Protein AF-T1K3X7-F1 (afdb_monomer)

Secondary structure (DSSP, 8-state):
--HHHHHHTTS-TT----------EEEEEE--S---HHHHHHSTTEE--TTT-SSEEE--SSSS-EEEE-TTSEEEEEEE--STTHHHHHHHHHIIIIIS--

Mean predicted aligned error: 7.44 Å

pLDDT: mean 84.85, std 14.5, range [41.78, 97.31]

Radius of gyration: 17.05 Å; Cα contacts (8 Å, |Δi|>4): 116; chains: 1; bounding box: 37×27×47 Å

Sequence (102 aa):
MVLVDRFCSNYPDDIKFITYKIVNITVCSQIVDEFDYKKLLQHPGSSYEPEIFPGIHLKLDKSKVIYIIFRTGKVIITGLKDLSSIRDYCNLFDYEIRMKFI

InterPro domains:
  IPR000814 TATA-box binding protein [PF00352] (20-90)
  IPR000814 TATA-box binding protein [PR00686] (44-59)
  IPR000814 TATA-box binding protein [PR00686] (63-79)
  IPR000814 TATA-box binding protein [PTHR10126] (14-88)
  IPR012295 TBP domain superfamily [G3DSA:3.30.310.10] (23-89)

Nearest PDB structures (foldseek):
  7zke-assembly1_D  TM=7.568E-01  e=1.645E-05  Thermochaetoides thermophila
  1ais-assembly1_A  TM=8.417E-01  e=3.314E-04  Pyrococcus woesei
  4b0a-assembly1_A  TM=7.563E-01  e=1.322E-04  Saccharomyces cerevisiae
  1c9b-assembly1_B  TM=7.587E-01  e=1.589E-04  Homo sapiens
  1mp9-assembly1_B  TM=7.220E-01  e=4.235E-04  Sulfolobus acidocaldarius

Organi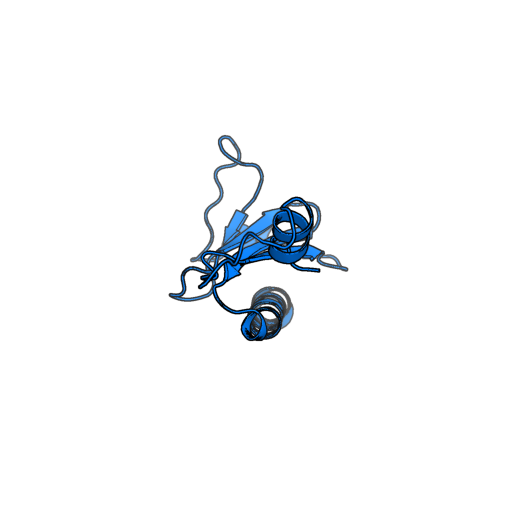sm: Tetranychus urticae (NCBI:txid32264)

Foldseek 3Di:
DPVVVVVVVVDPPPDDDPDDFQPKDKDKDFDPDDFDPVVQCVDPQWDDDCVVPQWIWGDPDPAQWTWTQHPRRMIMIMRDRDPVCPVVVVVSVCCVGPVVVD

Structure (mmCIF, N/CA/C/O backbone):
data_AF-T1K3X7-F1
#
_entry.id   AF-T1K3X7-F1
#
loop_
_atom_site.group_PDB
_atom_site.id
_atom_site.type_symbol
_atom_site.label_atom_id
_atom_site.label_alt_id
_atom_site.label_comp_id
_atom_site.label_asym_id
_atom_site.label_entity_id
_atom_site.label_seq_id
_atom_site.pdbx_PDB_ins_code
_atom_site.Cartn_x
_atom_site.Cartn_y
_atom_site.Cartn_z
_atom_site.occupancy
_atom_site.B_iso_or_equiv
_atom_site.auth_seq_id
_atom_site.auth_comp_id
_atom_site.auth_asym_id
_atom_site.auth_atom_id
_atom_site.pdbx_PDB_model_num
ATOM 1 N N . MET A 1 1 ? 0.488 6.912 -19.340 1.00 41.78 1 MET A N 1
ATOM 2 C CA . MET A 1 1 ? 1.770 7.564 -19.675 1.00 41.78 1 MET A CA 1
ATOM 3 C C . MET A 1 1 ? 2.681 7.430 -18.471 1.00 41.78 1 MET A C 1
ATOM 5 O O . MET A 1 1 ? 2.355 7.963 -17.413 1.00 41.78 1 MET A O 1
ATOM 9 N N . VAL A 1 2 ? 3.731 6.622 -18.591 1.00 52.81 2 VAL A N 1
ATOM 10 C CA . VAL A 1 2 ? 4.706 6.406 -17.511 1.00 52.81 2 VAL A CA 1
ATOM 11 C C . VAL A 1 2 ? 5.686 7.584 -17.553 1.00 52.81 2 VAL A C 1
ATOM 13 O O . VAL A 1 2 ? 5.984 8.084 -18.629 1.00 52.81 2 VAL A O 1
ATOM 16 N N . LEU A 1 3 ? 6.177 8.068 -16.406 1.00 53.69 3 LEU A N 1
ATOM 17 C CA . LEU A 1 3 ? 7.085 9.233 -16.312 1.00 53.69 3 LEU A CA 1
ATOM 18 C C . LEU A 1 3 ? 8.313 9.161 -17.245 1.00 53.69 3 LEU A C 1
ATOM 20 O O . LEU A 1 3 ? 8.847 10.200 -17.628 1.00 53.69 3 LEU A O 1
ATOM 24 N N . VAL A 1 4 ? 8.716 7.949 -17.633 1.00 55.69 4 VAL A N 1
ATOM 25 C CA . VAL A 1 4 ? 9.781 7.683 -18.609 1.00 55.69 4 VAL A CA 1
ATOM 26 C C . VAL A 1 4 ? 9.482 8.338 -19.962 1.00 55.69 4 VAL A C 1
ATOM 28 O O . VAL A 1 4 ? 10.361 8.997 -20.509 1.00 55.69 4 VAL A O 1
ATOM 31 N N . ASP A 1 5 ? 8.235 8.266 -20.442 1.00 53.47 5 ASP A N 1
ATOM 32 C CA . ASP A 1 5 ? 7.839 8.801 -21.753 1.00 53.47 5 ASP A CA 1
ATOM 33 C C . ASP A 1 5 ? 8.080 10.319 -21.834 1.00 53.47 5 ASP A C 1
ATOM 35 O O . ASP A 1 5 ? 8.565 10.818 -22.844 1.00 53.47 5 ASP A O 1
ATOM 39 N N . ARG A 1 6 ? 7.808 11.052 -20.740 1.00 56.22 6 ARG A N 1
ATOM 40 C CA . ARG A 1 6 ? 8.015 12.510 -20.664 1.00 56.22 6 ARG A CA 1
ATOM 41 C C . ARG A 1 6 ? 9.479 12.917 -20.541 1.00 56.22 6 ARG A C 1
ATOM 43 O O . ARG A 1 6 ? 9.856 13.971 -21.044 1.00 56.22 6 ARG A O 1
ATOM 50 N N . PHE A 1 7 ? 10.284 12.126 -19.833 1.00 60.16 7 PHE A N 1
ATOM 51 C CA . PHE A 1 7 ? 11.710 12.408 -19.674 1.00 60.16 7 PHE A CA 1
ATOM 52 C C . PHE A 1 7 ? 12.438 12.270 -21.014 1.00 60.16 7 PHE A C 1
ATOM 54 O O . PHE A 1 7 ? 13.236 13.132 -21.370 1.00 60.16 7 PHE A O 1
ATOM 61 N N . CYS A 1 8 ? 12.102 11.235 -21.788 1.00 56.78 8 CYS A N 1
ATOM 62 C CA . CYS A 1 8 ? 12.695 10.990 -23.099 1.00 56.78 8 CYS A CA 1
ATOM 63 C C . CYS A 1 8 ? 12.311 12.050 -24.143 1.00 56.78 8 CYS A C 1
ATOM 65 O O . CYS A 1 8 ? 13.152 12.410 -24.956 1.00 56.78 8 CYS A O 1
ATOM 67 N N . SER A 1 9 ? 11.101 12.618 -24.086 1.00 63.50 9 SER A N 1
ATOM 68 C CA . SER A 1 9 ? 10.645 13.635 -25.051 1.00 63.50 9 SER A CA 1
ATOM 69 C C . SER A 1 9 ? 11.336 15.007 -24.956 1.00 63.50 9 SER A C 1
ATOM 71 O O . SER A 1 9 ? 11.073 15.863 -25.793 1.00 63.50 9 SER A O 1
ATOM 73 N N . ASN A 1 10 ? 12.204 15.235 -23.962 1.00 66.50 10 ASN A N 1
ATOM 74 C CA . ASN A 1 10 ? 12.976 16.481 -23.825 1.00 66.50 10 ASN A CA 1
ATOM 75 C C . ASN A 1 10 ? 14.397 16.395 -24.409 1.00 66.50 10 ASN A C 1
ATOM 77 O O . ASN A 1 10 ? 15.128 17.385 -24.363 1.00 66.50 10 ASN A O 1
ATOM 81 N N . TYR A 1 11 ? 14.811 15.229 -24.907 1.00 65.56 11 TYR A N 1
ATOM 82 C CA . TYR A 1 11 ? 16.130 15.037 -25.500 1.00 65.56 11 TYR A CA 1
ATOM 83 C C . TYR A 1 11 ? 16.043 15.054 -27.031 1.00 65.56 11 TYR A C 1
ATOM 85 O O . TYR A 1 11 ? 15.040 14.601 -27.580 1.00 65.56 11 TYR A O 1
ATOM 93 N N . PRO A 1 12 ? 17.068 15.580 -27.724 1.00 69.19 12 PRO A N 1
ATOM 94 C CA . PRO A 1 12 ? 17.135 15.512 -29.179 1.00 69.19 12 PRO A CA 1
ATOM 95 C C . PRO A 1 12 ? 17.196 14.052 -29.669 1.00 69.19 12 PRO A C 1
ATOM 97 O O . PRO A 1 12 ? 17.694 13.166 -28.969 1.00 69.19 12 PRO A O 1
ATOM 100 N N . ASP A 1 13 ? 16.655 13.809 -30.869 1.00 67.75 13 ASP A N 1
ATOM 101 C CA . ASP A 1 13 ? 16.405 12.472 -31.449 1.00 67.75 13 ASP A CA 1
ATOM 102 C C . ASP A 1 13 ? 17.665 11.591 -31.603 1.00 67.75 13 ASP A C 1
ATOM 104 O O . ASP A 1 13 ? 17.577 10.382 -31.839 1.00 67.75 13 ASP A O 1
ATOM 108 N N . ASP A 1 14 ? 18.854 12.181 -31.484 1.00 71.69 14 ASP A N 1
ATOM 109 C CA . ASP A 1 14 ? 20.154 11.522 -31.581 1.00 71.69 14 ASP A CA 1
ATOM 110 C C . ASP A 1 14 ? 20.613 10.860 -30.267 1.00 71.69 14 ASP A C 1
ATOM 112 O O . ASP A 1 14 ? 21.491 9.990 -30.291 1.00 71.69 14 ASP A O 1
ATOM 116 N N . ILE A 1 15 ? 19.988 11.181 -29.126 1.00 68.12 15 ILE A N 1
ATOM 117 C CA . ILE A 1 15 ? 20.273 10.529 -27.841 1.00 68.12 15 ILE A CA 1
ATOM 118 C C . ILE A 1 15 ? 19.510 9.204 -27.744 1.00 68.12 15 ILE A C 1
ATOM 120 O O . ILE A 1 15 ? 18.344 9.129 -27.357 1.00 68.12 15 ILE A O 1
ATOM 124 N N . LYS A 1 16 ? 20.210 8.108 -28.053 1.00 61.41 16 LYS A N 1
ATOM 125 C CA . LYS A 1 16 ? 19.691 6.741 -27.910 1.00 61.41 16 LYS A CA 1
ATOM 126 C C . LYS A 1 16 ? 19.957 6.195 -26.506 1.00 61.41 16 LYS A C 1
ATOM 128 O O . LYS A 1 16 ? 21.073 5.789 -26.188 1.00 61.41 16 LYS A O 1
ATOM 133 N N . PHE A 1 17 ? 18.924 6.116 -25.669 1.00 63.25 17 PHE A N 1
ATOM 134 C CA . PHE A 1 17 ? 18.988 5.353 -24.419 1.00 63.25 17 PHE A CA 1
ATOM 135 C C . PHE A 1 17 ? 18.914 3.850 -24.724 1.00 63.25 17 PHE A C 1
ATOM 137 O O . PHE A 1 17 ? 17.967 3.383 -25.348 1.00 63.25 17 PHE A O 1
ATOM 144 N N . ILE A 1 18 ? 19.925 3.088 -24.294 1.00 66.38 18 ILE A N 1
ATOM 145 C CA . ILE A 1 18 ? 20.078 1.670 -24.672 1.00 66.38 18 ILE A CA 1
ATOM 146 C 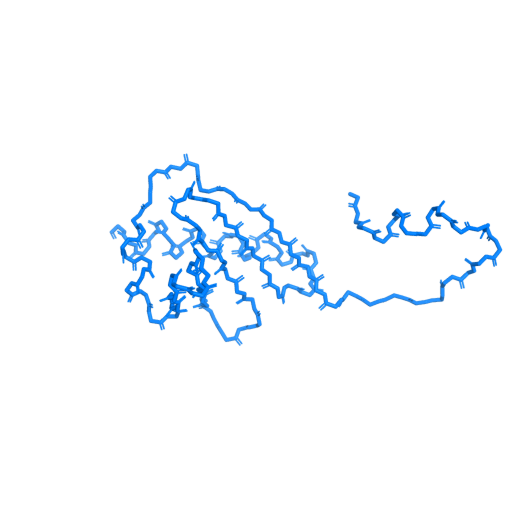C . ILE A 1 18 ? 19.238 0.753 -23.770 1.00 66.38 18 ILE A C 1
ATOM 148 O O . ILE A 1 18 ? 18.739 -0.272 -24.225 1.00 66.38 18 ILE A O 1
ATOM 152 N N . THR A 1 19 ? 19.078 1.096 -22.484 1.00 74.38 19 THR A N 1
ATOM 153 C CA . THR A 1 19 ? 18.354 0.255 -21.516 1.00 74.38 19 THR A CA 1
ATOM 154 C C . THR A 1 19 ? 17.661 1.088 -20.436 1.00 74.38 19 THR A C 1
ATOM 156 O O . THR A 1 19 ? 18.123 2.173 -20.084 1.00 74.38 19 THR A O 1
ATOM 159 N N . TYR A 1 20 ? 16.570 0.561 -19.879 1.00 77.19 20 TYR A N 1
ATOM 160 C CA . TYR A 1 20 ? 15.905 1.102 -18.695 1.00 77.19 20 TYR A CA 1
ATOM 161 C C . TYR A 1 20 ? 15.552 -0.029 -17.726 1.00 77.19 20 TYR A C 1
ATOM 163 O O . TYR A 1 20 ? 15.399 -1.187 -18.118 1.00 77.19 20 TYR A O 1
ATOM 171 N N . LYS A 1 21 ? 15.408 0.306 -16.441 1.00 83.19 21 LYS A N 1
ATOM 172 C CA . LYS A 1 21 ? 14.973 -0.629 -15.399 1.00 83.19 21 LYS A CA 1
ATOM 173 C C . LYS A 1 21 ? 13.949 0.040 -14.500 1.00 83.19 21 LYS A C 1
ATOM 175 O O . LYS A 1 21 ? 14.216 1.089 -13.919 1.00 83.19 21 LYS A O 1
ATOM 180 N N . ILE A 1 22 ? 12.804 -0.608 -14.321 1.00 86.00 22 ILE A N 1
ATOM 181 C CA . ILE A 1 22 ? 11.825 -0.190 -13.321 1.00 86.00 22 ILE A CA 1
ATOM 182 C C . ILE A 1 22 ? 12.404 -0.473 -11.931 1.00 86.00 22 ILE A C 1
ATOM 184 O O . ILE A 1 22 ? 12.680 -1.617 -11.563 1.00 86.00 22 ILE A O 1
ATOM 188 N N . VAL A 1 23 ? 12.615 0.588 -11.151 1.00 88.69 23 VAL A N 1
ATOM 189 C CA . VAL A 1 23 ? 13.129 0.489 -9.776 1.00 88.69 23 VAL A CA 1
ATOM 190 C C . VAL A 1 23 ? 12.037 0.627 -8.731 1.00 88.69 23 VAL A C 1
ATOM 192 O O . VAL A 1 23 ? 12.219 0.134 -7.626 1.00 88.69 23 VAL A O 1
ATOM 195 N N . ASN A 1 24 ? 10.916 1.265 -9.042 1.00 91.81 24 ASN A N 1
ATOM 196 C CA . ASN A 1 24 ? 9.763 1.356 -8.161 1.00 91.81 24 ASN A CA 1
ATOM 197 C C . ASN A 1 24 ? 8.563 1.848 -8.963 1.00 91.81 24 ASN A C 1
ATOM 199 O O . ASN A 1 24 ? 8.706 2.729 -9.810 1.00 91.81 24 ASN A O 1
ATOM 203 N N . ILE A 1 25 ? 7.391 1.323 -8.647 1.00 93.12 25 ILE A N 1
ATOM 204 C CA . ILE A 1 25 ? 6.116 1.869 -9.080 1.00 93.12 25 ILE A CA 1
ATOM 205 C C . ILE A 1 25 ? 5.342 2.243 -7.817 1.00 93.12 25 ILE A C 1
ATOM 207 O O . ILE A 1 25 ? 5.256 1.464 -6.864 1.00 93.12 25 ILE A O 1
ATOM 211 N N . THR A 1 26 ? 4.794 3.454 -7.825 1.00 95.19 26 THR A N 1
ATOM 212 C CA . THR A 1 26 ? 3.894 3.950 -6.787 1.00 95.19 26 THR A CA 1
ATOM 213 C C . THR A 1 26 ? 2.555 4.279 -7.426 1.00 95.19 26 THR A C 1
ATOM 215 O O . THR A 1 26 ? 2.501 4.970 -8.442 1.00 95.19 26 THR A O 1
ATOM 218 N N . VAL A 1 27 ? 1.480 3.786 -6.824 1.00 94.75 27 VAL A N 1
ATOM 219 C CA . VAL A 1 27 ? 0.102 3.975 -7.275 1.00 94.75 27 VAL A CA 1
ATOM 220 C C . VAL A 1 27 ? -0.685 4.670 -6.174 1.00 94.75 27 VAL A C 1
ATOM 222 O O . VAL A 1 27 ? -0.488 4.398 -4.993 1.00 94.75 27 VAL A O 1
ATOM 225 N N . CYS A 1 28 ? -1.576 5.577 -6.560 1.00 94.88 28 CYS A N 1
ATOM 226 C CA . CYS A 1 28 ? -2.547 6.180 -5.659 1.00 94.88 28 CYS A CA 1
ATOM 227 C C . CYS A 1 28 ? -3.927 5.600 -5.964 1.00 94.88 28 CYS A C 1
ATOM 229 O O . CYS A 1 28 ? -4.317 5.522 -7.127 1.00 94.88 28 CYS A O 1
ATOM 231 N N . SER A 1 29 ? -4.660 5.242 -4.920 1.00 91.88 29 SER A N 1
ATOM 232 C CA . SER A 1 29 ? -6.047 4.795 -4.975 1.00 91.88 29 SER A CA 1
ATOM 233 C C . SER A 1 29 ? -6.863 5.490 -3.881 1.00 91.88 29 SER A C 1
ATOM 235 O O . SER A 1 29 ? -6.323 6.236 -3.056 1.00 91.88 29 SER A O 1
ATOM 237 N N . GLN A 1 30 ? -8.169 5.263 -3.894 1.00 92.56 30 GLN A N 1
ATOM 238 C CA . GLN A 1 30 ? -9.130 5.819 -2.952 1.00 92.56 30 GLN A CA 1
ATOM 239 C C . GLN A 1 30 ? -10.102 4.715 -2.533 1.00 92.56 30 GLN A C 1
ATOM 241 O O . GLN A 1 30 ? -10.650 4.012 -3.380 1.00 92.56 30 GLN A O 1
ATOM 246 N N . ILE A 1 31 ? -10.333 4.584 -1.230 1.00 89.88 31 ILE A N 1
ATOM 247 C CA . ILE A 1 31 ? -11.422 3.769 -0.693 1.00 89.88 31 ILE A CA 1
ATOM 248 C C . ILE A 1 31 ? -12.723 4.547 -0.924 1.00 89.88 31 ILE A C 1
ATOM 250 O O . ILE A 1 31 ? -12.822 5.710 -0.526 1.00 89.88 31 ILE A O 1
ATOM 254 N N . VAL A 1 32 ? -13.677 3.931 -1.628 1.00 82.56 32 VAL A N 1
ATOM 255 C CA . VAL A 1 32 ? -14.915 4.586 -2.100 1.00 82.56 32 VAL A CA 1
ATOM 256 C C . VAL A 1 32 ? -16.034 4.578 -1.042 1.00 82.56 32 VAL A C 1
ATOM 258 O O . VAL A 1 32 ? -16.992 5.325 -1.179 1.00 82.56 32 VAL A O 1
ATOM 261 N N . ASP A 1 33 ? -15.868 3.845 0.063 1.00 82.75 33 ASP A N 1
ATOM 262 C CA . ASP A 1 33 ? -16.876 3.706 1.124 1.00 82.75 33 ASP A CA 1
ATOM 263 C C . ASP A 1 33 ? -16.286 3.923 2.526 1.00 82.75 33 ASP A C 1
ATOM 265 O O . ASP A 1 33 ? -15.080 4.130 2.696 1.00 82.75 33 ASP A O 1
ATOM 269 N N . GLU A 1 34 ? -17.144 3.835 3.546 1.00 80.62 34 GLU A N 1
ATOM 270 C CA . GLU A 1 34 ? -16.697 3.765 4.934 1.00 80.62 34 GLU A CA 1
ATOM 271 C C . GLU A 1 34 ? -15.785 2.556 5.159 1.00 80.62 34 GLU A C 1
ATOM 273 O O . GLU A 1 34 ? -16.014 1.452 4.662 1.00 80.62 34 GLU A O 1
ATOM 278 N N . PHE A 1 35 ? -14.736 2.771 5.946 1.00 86.75 35 PHE A N 1
ATOM 279 C CA . PHE A 1 35 ? -13.800 1.733 6.343 1.00 86.75 35 PHE A CA 1
ATOM 280 C C . PHE A 1 35 ? -13.360 1.964 7.785 1.00 86.75 35 PHE A C 1
ATOM 282 O O . PHE A 1 35 ? -13.280 3.098 8.267 1.00 86.75 35 PHE A O 1
ATOM 289 N N . ASP A 1 36 ? -13.049 0.878 8.486 1.00 89.00 36 ASP A N 1
ATOM 290 C CA . ASP A 1 36 ? -12.654 0.956 9.885 1.00 89.00 36 ASP A CA 1
ATOM 291 C C . ASP A 1 36 ? -11.153 1.250 10.016 1.00 89.00 36 ASP A C 1
ATOM 293 O O . ASP A 1 36 ? -10.294 0.363 10.063 1.00 89.00 36 ASP A O 1
ATOM 297 N N . TYR A 1 37 ? -10.833 2.540 10.109 1.00 89.00 37 TYR A N 1
ATOM 298 C CA . TYR A 1 37 ? -9.464 3.002 10.331 1.00 89.00 37 TYR A CA 1
ATOM 299 C C . TYR A 1 37 ? -8.863 2.482 11.650 1.00 89.00 37 TYR A C 1
ATOM 301 O O . TYR A 1 37 ? -7.646 2.334 11.752 1.00 89.00 37 TYR A O 1
ATOM 309 N N . LYS A 1 38 ? -9.675 2.192 12.679 1.00 89.62 38 LYS A N 1
ATOM 310 C CA . LYS A 1 38 ? -9.165 1.673 13.960 1.00 89.62 38 LYS A CA 1
ATOM 311 C C . LYS A 1 38 ? -8.755 0.210 13.840 1.00 89.62 38 LYS A C 1
ATOM 313 O O . LYS A 1 38 ? -7.696 -0.145 14.350 1.00 89.62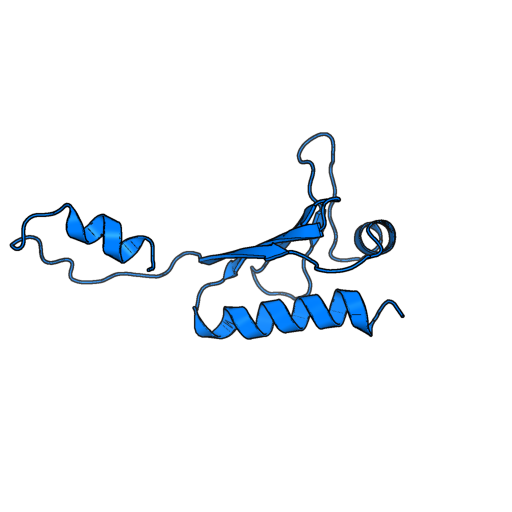 38 LYS A O 1
ATOM 318 N N . LYS A 1 39 ? -9.535 -0.615 13.136 1.00 89.12 39 LYS A N 1
ATOM 319 C CA . LYS A 1 39 ? -9.155 -2.007 12.827 1.00 89.12 39 LYS A CA 1
ATOM 320 C C . LYS A 1 39 ? -7.839 -2.069 12.058 1.00 89.12 39 LYS A C 1
ATOM 322 O O . LYS A 1 39 ? -6.980 -2.886 12.372 1.00 89.12 39 LYS A O 1
ATOM 327 N N . LEU A 1 40 ? -7.632 -1.138 11.128 1.00 90.81 40 LEU A N 1
ATOM 328 C CA . LEU A 1 40 ? -6.362 -1.009 10.419 1.00 90.81 40 LEU A CA 1
ATOM 329 C C . LEU A 1 40 ? -5.174 -0.756 11.346 1.00 90.81 40 LEU A C 1
ATOM 331 O O . LEU A 1 40 ? -4.128 -1.371 11.166 1.00 90.81 40 LEU A O 1
ATOM 335 N N . LEU A 1 41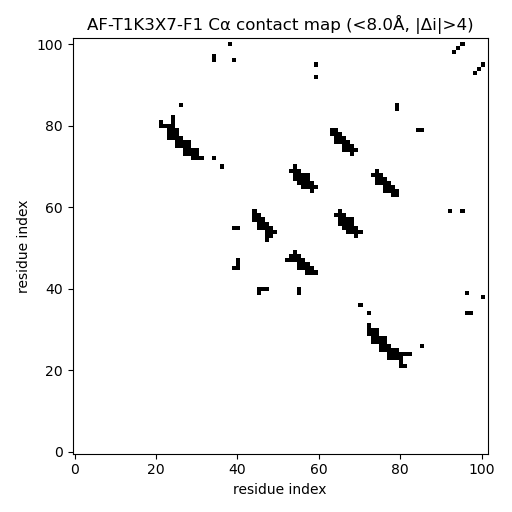 ? -5.323 0.101 12.357 1.00 92.25 41 LEU A N 1
ATOM 336 C CA . LEU A 1 41 ? -4.263 0.352 13.342 1.00 92.25 41 LEU A CA 1
ATOM 337 C C . LEU A 1 41 ? -3.912 -0.888 14.174 1.00 92.25 41 LEU A C 1
ATOM 339 O O . LEU A 1 41 ? -2.787 -0.997 14.649 1.00 92.25 41 LEU A O 1
ATOM 343 N N . GLN A 1 42 ? -4.863 -1.804 14.352 1.00 91.81 42 GLN A N 1
ATOM 344 C CA . GLN A 1 42 ? -4.687 -3.031 15.132 1.00 91.81 42 GLN A CA 1
ATOM 345 C C . GLN A 1 42 ? -4.107 -4.190 14.312 1.00 91.81 42 GLN A C 1
ATOM 347 O O . GLN A 1 42 ? -3.732 -5.212 14.884 1.00 91.81 42 GLN A O 1
ATOM 352 N N . HIS A 1 43 ? -4.036 -4.062 12.984 1.00 92.12 43 HIS A N 1
ATOM 353 C CA . HIS A 1 43 ? -3.495 -5.114 12.133 1.00 92.12 43 HIS A CA 1
ATOM 354 C C . HIS A 1 43 ? -1.999 -5.350 12.447 1.00 92.12 43 HIS A C 1
ATOM 356 O O . HIS A 1 43 ? -1.239 -4.388 12.558 1.00 92.12 43 HIS A O 1
ATOM 362 N N . PRO A 1 44 ? -1.524 -6.607 12.547 1.00 93.19 44 PRO A N 1
ATOM 363 C CA . PRO A 1 44 ? -0.149 -6.916 12.968 1.00 93.19 44 PRO A CA 1
ATOM 364 C C . PRO A 1 44 ? 0.931 -6.379 12.018 1.00 93.19 44 PRO A C 1
ATOM 366 O O . PRO A 1 44 ? 2.066 -6.152 12.421 1.00 93.19 44 PRO A O 1
ATOM 369 N N . GLY A 1 45 ? 0.584 -6.181 10.746 1.00 94.31 45 GLY A N 1
ATOM 370 C CA . GLY A 1 45 ? 1.453 -5.564 9.744 1.00 94.31 45 GLY A CA 1
ATOM 371 C C . GLY A 1 45 ? 1.413 -4.033 9.713 1.00 94.31 45 GLY A C 1
ATOM 372 O O . GLY A 1 45 ? 2.009 -3.452 8.806 1.00 94.31 45 GLY A O 1
ATOM 373 N N . SER A 1 46 ? 0.679 -3.389 10.625 1.00 95.62 46 SER A N 1
ATOM 374 C CA . SER A 1 46 ? 0.540 -1.934 10.674 1.00 95.62 46 SER A CA 1
ATOM 375 C C . SER A 1 46 ? 1.604 -1.272 11.538 1.00 95.62 46 SER A C 1
ATOM 377 O O . SER A 1 46 ? 2.007 -1.766 12.588 1.00 95.62 46 SER A O 1
ATOM 379 N N . SER A 1 47 ? 2.037 -0.094 11.109 1.00 96.25 47 SER A N 1
ATOM 380 C CA . SER A 1 47 ? 2.894 0.815 11.862 1.00 96.25 47 SER A CA 1
ATOM 381 C C . SER A 1 47 ? 2.379 2.237 11.667 1.00 96.25 47 SER A C 1
ATOM 383 O O . SER A 1 47 ? 2.167 2.684 10.536 1.00 96.25 47 SER A O 1
ATOM 385 N N . TYR A 1 48 ? 2.127 2.941 12.767 1.00 96.31 48 TYR A N 1
ATOM 386 C CA . TYR A 1 48 ? 1.533 4.274 12.747 1.00 96.31 48 TYR A CA 1
ATOM 387 C C . TYR A 1 48 ? 2.170 5.157 13.815 1.00 96.31 48 TYR A C 1
ATOM 389 O O . TYR A 1 48 ? 1.970 4.945 15.008 1.00 96.31 48 TYR A O 1
ATOM 397 N N . GLU A 1 49 ? 2.912 6.162 13.360 1.00 93.88 49 GLU A N 1
ATOM 398 C CA . GLU A 1 49 ? 3.593 7.145 14.201 1.00 93.88 49 GLU A CA 1
ATOM 399 C C . GLU A 1 49 ? 3.135 8.547 13.764 1.00 93.88 49 GLU A C 1
ATOM 401 O O . GLU A 1 49 ? 3.798 9.182 12.943 1.00 93.88 49 GLU A O 1
ATOM 406 N N . PRO A 1 50 ? 1.967 9.025 14.246 1.00 92.69 50 PRO A N 1
ATOM 407 C CA . PRO A 1 50 ? 1.323 10.243 13.741 1.00 92.69 50 PRO A CA 1
ATOM 408 C C . PRO A 1 50 ? 2.154 11.511 13.916 1.00 92.69 50 PRO A C 1
ATOM 410 O O . PRO A 1 50 ? 1.975 12.454 13.151 1.00 92.69 50 PRO A O 1
ATOM 413 N N . GLU A 1 51 ? 3.044 11.535 14.909 1.00 95.75 51 GLU A N 1
ATOM 414 C CA . GLU A 1 51 ? 3.957 12.659 15.129 1.00 95.75 51 GLU A CA 1
ATOM 415 C C . GLU A 1 51 ? 5.043 12.751 14.051 1.00 95.75 51 GLU A C 1
ATOM 417 O O . GLU A 1 51 ? 5.556 13.834 13.787 1.00 95.75 51 GLU A O 1
ATOM 422 N N . ILE A 1 52 ? 5.358 11.631 13.389 1.00 95.38 52 ILE A N 1
ATOM 423 C CA . ILE A 1 52 ? 6.334 11.569 12.297 1.00 95.38 52 ILE A CA 1
ATOM 424 C C . ILE A 1 52 ? 5.631 11.649 10.940 1.00 95.38 52 ILE A C 1
ATOM 426 O O . ILE A 1 52 ? 6.089 12.353 10.039 1.00 95.38 52 ILE A O 1
ATOM 430 N N . PHE A 1 53 ? 4.523 10.921 10.765 1.00 94.75 53 PHE A N 1
ATOM 431 C CA . PHE A 1 53 ? 3.817 10.857 9.491 1.00 94.75 53 PHE A CA 1
ATOM 432 C C . PHE A 1 53 ? 2.317 10.526 9.651 1.00 94.75 53 PHE A C 1
ATOM 434 O O . PHE A 1 53 ? 1.964 9.577 10.351 1.00 94.75 53 PHE A O 1
ATOM 441 N N . PRO A 1 54 ? 1.404 11.228 8.947 1.00 93.50 54 PRO A N 1
ATOM 442 C CA . PRO A 1 54 ? -0.042 11.128 9.181 1.00 93.50 54 PRO A CA 1
ATOM 443 C C . PRO A 1 54 ? -0.737 9.911 8.531 1.00 93.50 54 PRO A C 1
ATOM 445 O O . PRO A 1 54 ? -1.964 9.901 8.413 1.00 93.50 54 PRO A O 1
ATOM 448 N N . GLY A 1 55 ? 0.006 8.896 8.082 1.00 95.88 55 GLY A N 1
ATOM 449 C CA . GLY A 1 55 ? -0.534 7.711 7.402 1.00 95.88 55 GLY A CA 1
ATOM 450 C C . GLY A 1 55 ? -0.077 6.396 8.033 1.00 95.88 55 GLY A C 1
ATOM 451 O O . GLY A 1 55 ? 1.053 6.283 8.508 1.00 95.88 55 GLY A O 1
ATOM 452 N N . ILE A 1 56 ? -0.954 5.389 8.018 1.00 96.12 56 ILE A N 1
ATOM 453 C CA . ILE A 1 56 ? -0.630 4.025 8.461 1.00 96.12 56 ILE A CA 1
ATOM 454 C C . ILE A 1 56 ? 0.235 3.371 7.396 1.00 96.12 56 ILE A C 1
ATOM 456 O O . ILE A 1 56 ? -0.195 3.279 6.250 1.00 96.12 56 ILE A O 1
ATOM 460 N N . HIS A 1 57 ? 1.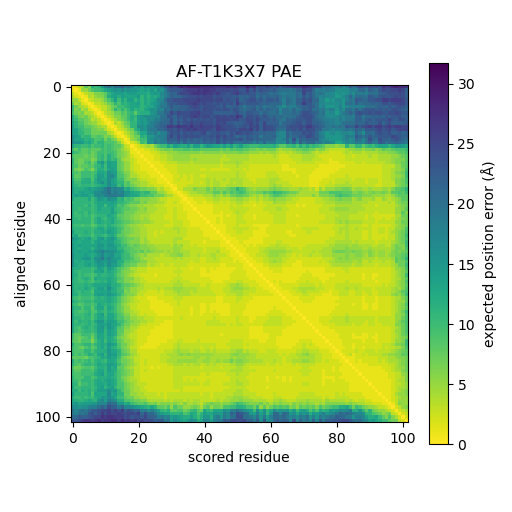404 2.872 7.780 1.00 97.31 57 HIS A N 1
ATOM 461 C CA . HIS A 1 57 ? 2.187 1.967 6.951 1.00 97.31 57 HIS A CA 1
ATOM 462 C C . HIS A 1 57 ? 1.713 0.542 7.213 1.00 97.31 57 HIS A C 1
ATOM 464 O O . HIS A 1 57 ? 1.856 0.041 8.322 1.00 97.31 57 HIS A O 1
ATOM 470 N N . LEU A 1 58 ? 1.151 -0.108 6.203 1.00 95.88 58 LEU A N 1
ATOM 471 C CA . LEU A 1 58 ? 0.618 -1.460 6.287 1.00 95.88 58 LEU A CA 1
ATOM 472 C C . LEU A 1 58 ? 1.384 -2.382 5.335 1.00 95.88 58 LEU A C 1
ATOM 474 O O . LEU A 1 58 ? 1.490 -2.114 4.136 1.00 95.88 58 LEU A O 1
ATOM 478 N N . LYS A 1 59 ? 1.892 -3.495 5.869 1.00 96.06 59 LYS A N 1
ATOM 479 C CA . LYS A 1 59 ? 2.398 -4.635 5.094 1.00 96.06 59 LYS A CA 1
ATOM 480 C C . LYS A 1 59 ? 1.423 -5.801 5.196 1.00 96.06 59 LYS A C 1
ATOM 482 O O . LYS A 1 59 ? 1.082 -6.224 6.298 1.00 96.06 59 LYS A O 1
ATOM 487 N N . LEU A 1 60 ? 1.002 -6.319 4.044 1.00 93.88 60 LEU A N 1
ATOM 488 C CA . LEU A 1 60 ? 0.077 -7.456 3.955 1.00 93.88 60 LEU A CA 1
ATOM 489 C C . LEU A 1 60 ? 0.792 -8.792 3.706 1.00 93.88 60 LEU A C 1
ATOM 491 O O . LEU A 1 60 ? 0.237 -9.850 3.977 1.00 93.88 60 LEU A O 1
AT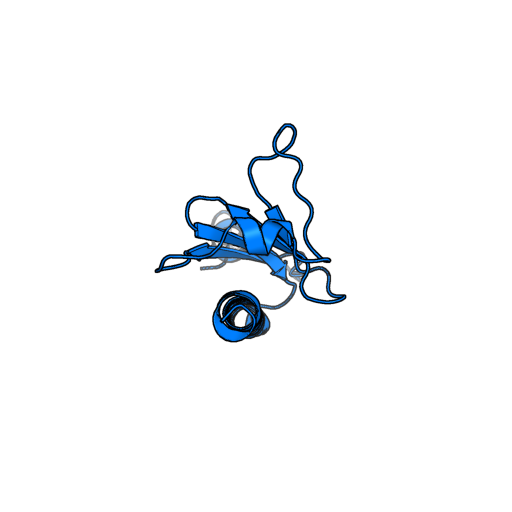OM 495 N N . ASP A 1 61 ? 2.029 -8.760 3.214 1.00 93.06 61 ASP A N 1
ATOM 496 C CA . ASP A 1 61 ? 2.816 -9.948 2.898 1.00 93.06 61 ASP A CA 1
ATOM 497 C C . ASP A 1 61 ? 4.319 -9.720 3.164 1.00 93.06 61 ASP A C 1
ATOM 499 O O . ASP A 1 61 ? 4.741 -8.709 3.733 1.00 93.06 61 ASP A O 1
ATOM 503 N N . LYS A 1 62 ? 5.153 -10.686 2.761 1.00 93.44 62 LYS A N 1
ATOM 504 C CA . LYS A 1 62 ? 6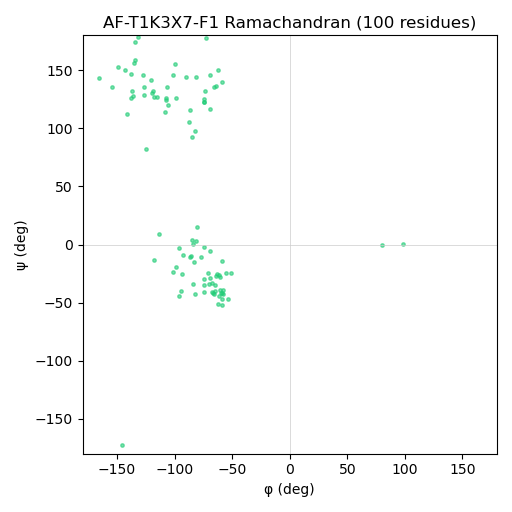.620 -10.602 2.871 1.00 93.44 62 LYS A CA 1
ATOM 505 C C . LYS A 1 62 ? 7.274 -9.801 1.736 1.00 93.44 62 LYS A C 1
ATOM 507 O O . LYS A 1 62 ? 8.503 -9.759 1.658 1.00 93.44 62 LYS A O 1
ATOM 512 N N . SER A 1 63 ? 6.491 -9.217 0.830 1.00 95.00 63 SER A N 1
ATOM 513 C CA . SER A 1 63 ? 7.025 -8.439 -0.283 1.00 95.00 63 SER A CA 1
ATOM 514 C C . SER A 1 63 ? 7.570 -7.085 0.194 1.00 95.00 63 SER A C 1
ATOM 516 O O . SER A 1 63 ? 7.519 -6.722 1.371 1.00 95.00 63 SER A O 1
ATOM 518 N N . LYS A 1 64 ? 8.129 -6.315 -0.744 1.00 94.19 64 LYS A N 1
ATOM 519 C CA . LYS A 1 64 ? 8.539 -4.926 -0.490 1.00 94.19 64 LYS A CA 1
ATOM 520 C C . LYS A 1 64 ? 7.381 -3.935 -0.640 1.00 94.19 64 LYS A C 1
ATOM 522 O O . LYS A 1 64 ? 7.619 -2.738 -0.494 1.00 94.19 64 LYS A O 1
ATOM 527 N N . VAL A 1 65 ? 6.175 -4.410 -0.958 1.00 96.69 65 VAL A N 1
ATOM 528 C CA . VAL A 1 65 ? 5.008 -3.554 -1.144 1.00 96.69 65 VAL A CA 1
ATOM 529 C C . VAL A 1 65 ? 4.511 -3.058 0.208 1.00 96.69 65 VAL A C 1
ATOM 531 O O . VAL A 1 65 ? 4.376 -3.820 1.165 1.00 96.69 65 VAL A O 1
ATOM 534 N N . ILE A 1 66 ? 4.267 -1.755 0.283 1.00 97.12 66 ILE A N 1
ATOM 535 C CA . ILE A 1 66 ? 3.724 -1.078 1.455 1.00 97.12 66 ILE A CA 1
ATOM 536 C C . ILE A 1 66 ? 2.503 -0.283 1.011 1.00 97.12 66 ILE A C 1
ATOM 538 O O . ILE A 1 66 ? 2.542 0.423 -0.002 1.00 97.12 66 ILE A O 1
ATOM 542 N N . TYR A 1 67 ? 1.443 -0.384 1.803 1.00 96.69 67 TYR A N 1
ATOM 543 C CA . TYR A 1 67 ? 0.245 0.430 1.687 1.00 96.69 67 TYR A CA 1
ATOM 544 C C . TYR A 1 67 ? 0.334 1.560 2.704 1.00 96.69 67 TYR A C 1
ATOM 546 O O . TYR A 1 67 ? 0.540 1.314 3.888 1.00 96.69 67 TYR A O 1
ATOM 554 N N . ILE A 1 68 ? 0.193 2.798 2.252 1.00 97.25 68 ILE A N 1
ATOM 555 C CA . ILE A 1 68 ? 0.115 3.977 3.107 1.00 97.25 68 ILE A CA 1
ATOM 556 C C . ILE A 1 68 ? -1.322 4.468 3.071 1.00 97.25 68 ILE A C 1
ATOM 558 O O . ILE A 1 68 ? -1.797 4.906 2.023 1.00 97.25 68 ILE A O 1
ATOM 562 N N . ILE A 1 69 ? -2.011 4.385 4.202 1.00 95.88 69 ILE A N 1
ATOM 563 C CA . ILE A 1 69 ? -3.452 4.637 4.283 1.00 95.88 69 ILE A CA 1
ATOM 564 C C . ILE A 1 69 ? -3.689 5.863 5.153 1.00 95.88 69 ILE A C 1
ATOM 566 O O . ILE A 1 69 ? -3.222 5.934 6.291 1.00 95.88 69 ILE A O 1
ATOM 570 N N . PHE A 1 70 ? -4.430 6.827 4.620 1.00 95.06 70 PHE A N 1
ATOM 571 C CA . PHE A 1 70 ? -4.815 8.038 5.336 1.00 95.06 70 PHE A CA 1
ATOM 572 C C . PHE A 1 70 ? -6.240 7.913 5.867 1.00 95.06 70 PHE A C 1
ATOM 574 O O . PHE A 1 70 ? -7.074 7.218 5.288 1.00 95.06 70 PHE A O 1
ATOM 581 N N . ARG A 1 71 ? -6.561 8.665 6.928 1.00 92.00 71 ARG A N 1
ATOM 582 C CA . ARG A 1 71 ? -7.934 8.748 7.464 1.00 92.00 71 ARG A CA 1
ATOM 583 C C . ARG A 1 71 ? -8.978 9.164 6.425 1.00 92.00 71 ARG A C 1
ATOM 585 O O . ARG A 1 71 ? -10.143 8.836 6.578 1.00 92.00 71 ARG A O 1
ATOM 592 N N . THR A 1 72 ? -8.562 9.863 5.372 1.00 92.81 72 THR A N 1
ATOM 593 C CA . THR A 1 72 ? -9.423 10.290 4.260 1.00 92.81 72 THR A CA 1
ATOM 594 C C . THR A 1 72 ? -9.805 9.157 3.299 1.00 92.81 72 THR A C 1
ATOM 596 O O . THR A 1 72 ? -10.490 9.404 2.311 1.00 92.81 72 THR A O 1
ATOM 599 N N . GLY A 1 73 ? -9.308 7.935 3.514 1.00 91.88 73 GLY A N 1
ATOM 600 C CA . GLY A 1 73 ? -9.486 6.808 2.594 1.00 91.88 73 GLY A CA 1
ATOM 601 C C . GLY A 1 73 ? -8.536 6.829 1.397 1.00 91.88 73 GLY A C 1
ATOM 602 O O . GLY A 1 73 ? -8.558 5.910 0.581 1.00 91.88 73 GLY A O 1
ATOM 603 N N . LYS A 1 74 ? -7.661 7.836 1.286 1.00 94.75 74 LYS A N 1
ATOM 604 C CA . LYS A 1 74 ? -6.583 7.827 0.295 1.00 94.75 74 LYS A CA 1
ATOM 605 C C . LYS A 1 74 ? -5.598 6.706 0.624 1.00 94.75 74 LYS A C 1
ATOM 607 O O . LYS A 1 74 ? -5.178 6.570 1.775 1.00 94.75 74 LYS A O 1
ATOM 612 N N . VAL A 1 75 ? -5.188 5.957 -0.396 1.00 95.56 75 VAL A N 1
ATOM 613 C CA . VAL A 1 75 ? -4.228 4.853 -0.275 1.00 95.56 75 VAL A CA 1
ATOM 614 C C . VAL A 1 75 ? -3.096 5.054 -1.270 1.00 95.56 75 VAL A C 1
ATOM 616 O O . VAL A 1 75 ? -3.332 5.242 -2.461 1.00 95.56 75 VAL A O 1
ATOM 619 N N . ILE A 1 76 ? -1.855 4.998 -0.798 1.00 97.06 76 ILE A N 1
ATOM 620 C CA . ILE A 1 76 ? -0.668 4.933 -1.651 1.00 97.06 76 ILE A CA 1
ATOM 621 C C . ILE A 1 76 ? -0.097 3.523 -1.568 1.00 97.06 76 ILE A C 1
ATOM 623 O O . ILE A 1 76 ? 0.225 3.051 -0.486 1.00 97.06 76 ILE A O 1
ATOM 627 N N . ILE A 1 77 ? 0.064 2.868 -2.709 1.00 96.44 77 ILE A N 1
ATOM 628 C CA . ILE A 1 77 ? 0.704 1.559 -2.829 1.00 96.44 77 ILE A CA 1
ATOM 629 C C . ILE A 1 77 ? 2.082 1.797 -3.430 1.00 96.44 77 ILE A C 1
ATOM 631 O O . ILE A 1 77 ? 2.190 2.356 -4.520 1.00 96.44 77 ILE A O 1
ATOM 635 N N . THR A 1 78 ? 3.147 1.418 -2.734 1.00 96.12 78 THR A N 1
ATOM 636 C CA . THR A 1 78 ? 4.530 1.639 -3.184 1.00 96.12 78 THR A CA 1
ATOM 637 C C . THR A 1 78 ? 5.374 0.385 -2.990 1.00 96.12 78 THR A C 1
ATOM 639 O O . THR A 1 78 ? 5.019 -0.468 -2.185 1.00 96.12 78 THR A O 1
ATOM 642 N N . GLY A 1 79 ? 6.492 0.258 -3.707 1.00 95.12 79 GLY A N 1
ATOM 643 C CA . GLY A 1 79 ? 7.376 -0.914 -3.650 1.00 95.12 79 GLY A CA 1
ATOM 644 C C . GLY A 1 79 ? 7.165 -1.919 -4.786 1.00 95.12 79 GLY A C 1
ATOM 645 O O . GLY A 1 79 ? 7.871 -2.930 -4.848 1.00 95.12 79 GLY A O 1
ATOM 646 N N . LEU A 1 80 ? 6.235 -1.633 -5.700 1.00 94.62 80 LEU A N 1
ATOM 647 C CA . LEU A 1 80 ? 5.931 -2.456 -6.869 1.00 94.62 80 LEU A CA 1
ATOM 648 C C . LEU A 1 80 ? 7.094 -2.410 -7.876 1.00 94.62 80 LEU A C 1
ATOM 650 O O . LEU A 1 80 ? 7.777 -1.393 -8.021 1.00 94.62 80 LEU A O 1
ATOM 654 N N . LYS A 1 81 ? 7.337 -3.523 -8.573 1.00 91.19 81 LYS A N 1
ATOM 655 C CA . LYS A 1 81 ? 8.421 -3.651 -9.571 1.00 91.19 81 LYS A CA 1
ATOM 656 C C . LYS A 1 81 ? 7.929 -3.929 -10.981 1.00 91.19 81 LYS A C 1
ATOM 658 O O . LYS A 1 81 ? 8.713 -3.809 -11.915 1.00 91.19 81 LYS A O 1
ATOM 663 N N . ASP A 1 82 ? 6.662 -4.286 -11.115 1.00 90.88 82 ASP A N 1
ATOM 664 C CA . ASP A 1 82 ? 6.057 -4.653 -12.378 1.00 90.88 82 ASP A CA 1
ATOM 665 C C . ASP A 1 82 ? 4.663 -4.033 -12.497 1.00 90.88 82 ASP A C 1
ATOM 667 O O . ASP A 1 82 ? 3.972 -3.843 -11.496 1.00 90.88 82 ASP A O 1
ATOM 671 N N . LEU A 1 83 ? 4.273 -3.671 -13.719 1.00 89.94 83 LEU A N 1
ATOM 672 C CA . LEU A 1 83 ? 2.979 -3.038 -13.974 1.00 89.94 83 LEU A CA 1
ATOM 673 C C . LEU A 1 83 ? 1.825 -4.045 -13.886 1.00 89.94 83 LEU A C 1
ATOM 675 O O . LEU A 1 83 ? 0.722 -3.653 -13.508 1.00 89.94 83 LEU A O 1
ATOM 679 N N . SER A 1 84 ? 2.058 -5.325 -14.206 1.00 91.62 84 SER A N 1
ATOM 680 C CA . SER A 1 84 ? 0.991 -6.333 -14.198 1.00 91.62 84 SER A CA 1
ATOM 681 C C . SER A 1 84 ? 0.507 -6.660 -12.783 1.00 91.62 84 SER A C 1
ATOM 683 O O . SER A 1 84 ? -0.682 -6.901 -12.591 1.00 91.62 84 SER A O 1
ATOM 685 N N . SER A 1 85 ? 1.378 -6.533 -11.774 1.00 92.25 85 SER A N 1
ATOM 686 C CA . SER A 1 85 ? 1.035 -6.822 -10.376 1.00 92.25 85 SER A CA 1
ATOM 687 C C . SER A 1 85 ? 0.215 -5.730 -9.686 1.00 92.25 85 SER A C 1
ATOM 689 O O . SER A 1 85 ? -0.314 -5.965 -8.600 1.00 92.25 85 SER A O 1
ATOM 691 N N . ILE A 1 86 ? 0.059 -4.544 -10.294 1.00 93.75 86 ILE A N 1
ATOM 692 C CA . ILE A 1 86 ? -0.728 -3.444 -9.708 1.00 93.75 86 ILE A CA 1
ATOM 693 C C . ILE A 1 86 ? -2.133 -3.928 -9.343 1.00 93.75 86 ILE A C 1
ATOM 695 O O . ILE A 1 86 ? -2.609 -3.671 -8.238 1.00 93.75 86 ILE A O 1
ATOM 699 N N . ARG A 1 87 ? -2.791 -4.645 -10.262 1.00 93.69 87 ARG A N 1
ATOM 700 C CA . ARG A 1 87 ? -4.162 -5.120 -10.056 1.00 93.69 87 ARG A CA 1
ATOM 701 C C . ARG A 1 87 ? -4.242 -6.132 -8.917 1.00 93.69 87 ARG A C 1
ATOM 703 O O . ARG A 1 87 ? -5.162 -6.049 -8.111 1.00 93.69 87 ARG A O 1
ATOM 710 N N . ASP A 1 88 ? -3.267 -7.028 -8.821 1.00 94.88 88 ASP A N 1
ATOM 711 C CA . ASP A 1 88 ? -3.230 -8.061 -7.787 1.00 94.88 88 ASP A CA 1
ATOM 712 C C . ASP A 1 88 ? -3.054 -7.453 -6.394 1.00 94.88 88 ASP A C 1
ATOM 714 O O . ASP A 1 88 ? -3.773 -7.823 -5.470 1.00 94.88 88 ASP A O 1
ATOM 718 N N . TYR A 1 89 ? -2.171 -6.460 -6.247 1.00 95.31 89 TYR A N 1
ATOM 719 C CA . TYR A 1 89 ? -1.988 -5.755 -4.975 1.00 95.31 89 TYR A CA 1
ATOM 720 C C . TYR A 1 89 ? -3.189 -4.860 -4.621 1.00 95.31 89 TYR A C 1
ATOM 722 O O . TYR A 1 89 ? -3.566 -4.775 -3.454 1.00 95.31 89 TYR A O 1
ATOM 730 N N . CYS A 1 90 ? -3.864 -4.252 -5.601 1.00 92.44 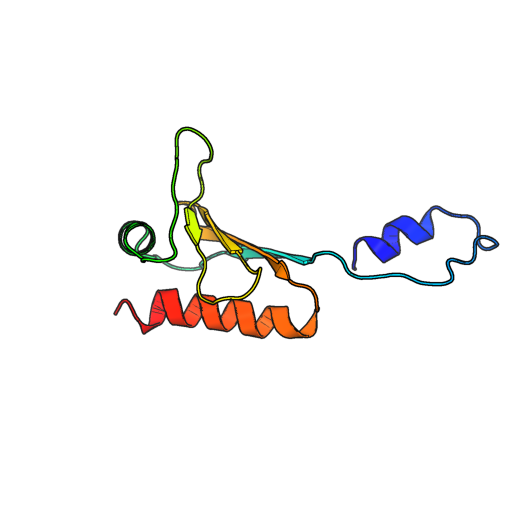90 CYS A N 1
ATOM 731 C CA . CYS A 1 90 ? -5.142 -3.580 -5.345 1.00 92.44 90 CYS A CA 1
ATOM 732 C C . CYS A 1 90 ? -6.213 -4.561 -4.836 1.00 92.44 90 CYS A C 1
ATOM 734 O O . CYS A 1 90 ? -6.905 -4.254 -3.869 1.00 92.44 90 CYS A O 1
ATOM 736 N N . ASN A 1 91 ? -6.325 -5.744 -5.447 1.00 92.12 91 ASN A N 1
ATOM 737 C CA . ASN A 1 91 ? -7.288 -6.771 -5.039 1.00 92.12 91 ASN A CA 1
ATOM 738 C C . ASN A 1 91 ? -6.953 -7.364 -3.662 1.00 92.12 91 ASN A C 1
ATOM 740 O O . ASN A 1 91 ? -7.853 -7.579 -2.857 1.00 92.12 91 ASN A O 1
ATOM 744 N N . LEU A 1 92 ? -5.668 -7.611 -3.380 1.00 92.38 92 LEU A N 1
ATOM 745 C CA . LEU A 1 92 ? -5.202 -8.080 -2.074 1.00 92.38 92 LEU A CA 1
ATOM 746 C C . LEU A 1 92 ? -5.584 -7.085 -0.977 1.00 92.38 92 LEU A C 1
ATOM 748 O O . LEU A 1 92 ? -6.107 -7.485 0.059 1.00 92.38 92 LEU A O 1
ATOM 752 N N . PHE A 1 93 ? -5.345 -5.794 -1.216 1.00 91.56 93 PHE A N 1
ATOM 753 C CA . PHE A 1 93 ? -5.763 -4.746 -0.296 1.00 91.56 93 PHE A CA 1
ATOM 754 C C . PHE A 1 93 ? -7.273 -4.756 -0.078 1.00 91.56 93 PHE A C 1
ATOM 756 O O . PHE A 1 93 ? -7.718 -4.814 1.063 1.00 91.56 93 PHE A O 1
ATOM 763 N N . ASP A 1 94 ? -8.063 -4.747 -1.151 1.00 88.81 94 ASP A N 1
ATOM 764 C CA . ASP A 1 94 ? -9.522 -4.724 -1.033 1.00 88.81 94 ASP A CA 1
ATOM 765 C C . ASP A 1 94 ? -10.051 -5.943 -0.259 1.00 88.81 94 ASP A C 1
ATOM 767 O O . ASP A 1 94 ? -10.873 -5.791 0.643 1.00 88.81 94 ASP A O 1
ATOM 771 N N . TYR A 1 95 ? -9.500 -7.135 -0.510 1.00 87.56 95 TYR A N 1
ATOM 772 C CA . TYR A 1 95 ? -9.840 -8.353 0.226 1.00 87.56 95 TYR A CA 1
ATOM 773 C C . TYR A 1 95 ? -9.499 -8.261 1.721 1.00 87.56 95 TYR A C 1
ATOM 775 O O . TYR A 1 95 ? -10.359 -8.528 2.564 1.00 8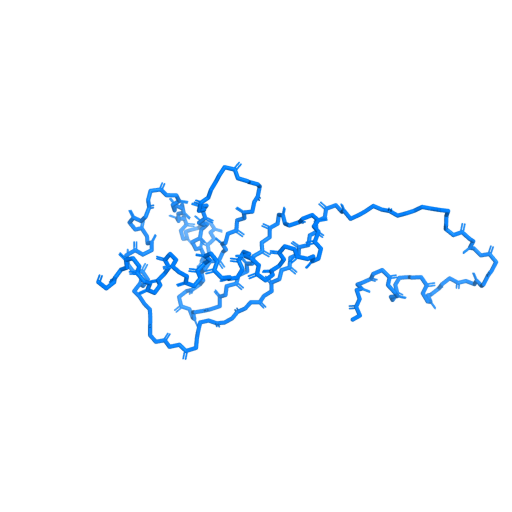7.56 95 TYR A O 1
ATOM 783 N N . GLU A 1 96 ? -8.270 -7.866 2.069 1.00 84.31 96 GLU A N 1
ATOM 784 C CA . GLU A 1 96 ? -7.841 -7.772 3.470 1.00 84.31 96 GLU A CA 1
ATOM 785 C C . GLU A 1 96 ? -8.628 -6.703 4.236 1.00 84.31 96 GLU A C 1
ATOM 787 O O . GLU A 1 96 ? -8.931 -6.909 5.405 1.00 84.31 96 GLU A O 1
ATOM 792 N N . ILE A 1 97 ? -9.010 -5.597 3.589 1.00 81.12 97 ILE A N 1
ATOM 793 C CA . ILE A 1 97 ? -9.753 -4.503 4.232 1.00 81.12 97 ILE A CA 1
ATOM 794 C C . ILE A 1 97 ? -11.254 -4.775 4.313 1.00 81.12 97 ILE A C 1
ATOM 796 O O . ILE A 1 97 ? -11.860 -4.490 5.346 1.00 81.12 97 ILE A O 1
ATOM 800 N N . ARG A 1 98 ? -11.871 -5.302 3.248 1.00 74.88 98 ARG A N 1
ATOM 801 C CA . ARG A 1 98 ? -13.331 -5.463 3.175 1.00 74.88 98 ARG A CA 1
ATOM 802 C C . ARG A 1 98 ? -13.815 -6.840 3.605 1.00 74.88 98 ARG A C 1
ATOM 804 O O . ARG A 1 98 ? -14.845 -6.920 4.259 1.00 74.88 98 ARG A O 1
ATOM 811 N N . MET A 1 99 ? -13.124 -7.921 3.240 1.00 60.19 99 MET A N 1
ATOM 812 C CA . MET A 1 99 ? -13.666 -9.279 3.411 1.00 60.19 99 MET A CA 1
ATOM 813 C C . MET A 1 99 ? -13.254 -9.951 4.722 1.00 60.19 99 MET A C 1
ATOM 815 O O . MET A 1 99 ? -13.976 -10.820 5.198 1.00 60.19 99 MET A O 1
ATOM 819 N N . LYS A 1 100 ? -12.121 -9.566 5.320 1.00 60.75 100 LYS A N 1
ATOM 820 C CA . LYS A 1 100 ? -11.647 -10.139 6.596 1.00 60.75 100 LYS A CA 1
ATOM 821 C C . LYS A 1 100 ? -12.090 -9.384 7.849 1.00 60.75 100 LYS A C 1
ATOM 823 O O . LYS A 1 100 ? -11.872 -9.875 8.953 1.00 60.75 100 LYS A O 1
ATOM 828 N N . PHE A 1 101 ? -12.681 -8.202 7.690 1.00 51.75 101 PHE A N 1
ATOM 829 C CA . PHE A 1 101 ? -13.110 -7.351 8.804 1.00 51.75 101 PHE A CA 1
ATOM 830 C C . PHE A 1 101 ? -14.635 -7.186 8.919 1.00 51.75 101 PHE A C 1
ATOM 832 O O . PHE A 1 101 ? -15.074 -6.371 9.742 1.00 51.75 101 PHE A O 1
ATOM 839 N N . ILE A 1 102 ? -15.405 -7.963 8.145 1.00 42.09 102 ILE A N 1
ATOM 840 C CA . ILE A 1 102 ? -16.824 -8.276 8.391 1.00 42.09 102 ILE A CA 1
ATOM 841 C C . ILE A 1 102 ? -16.894 -9.509 9.290 1.00 42.09 102 ILE A C 1
ATOM 843 O O . ILE A 1 102 ? -16.153 -10.475 9.003 1.00 42.09 102 ILE A O 1
#

Solvent-accessible surface area (backbone atoms only — not comparable to full-atom values): 6374 Å² total; per-residue (Å²): 135,60,73,64,64,63,61,57,72,76,52,65,93,84,71,76,82,89,79,86,77,75,84,63,43,75,47,79,52,67,56,91,64,92,73,66,66,66,61,51,66,68,36,91,45,39,49,72,51,68,92,82,41,81,40,36,41,34,39,90,65,94,64,73,48,36,38,36,39,34,94,84,33,42,32,38,41,33,53,35,68,56,79,79,53,52,61,56,55,52,50,49,49,49,43,61,64,59,65,69,70,107